Protein AF-A0A353BBM6-F1 (afdb_monomer_lite)

Radius of gyration: 17.6 Å; chains: 1; bounding box: 42×37×52 Å

Foldseek 3Di:
DVQVVVVVVLLVCLLVLLVCLCVVQVPDDADPVLQVLLVVLLVLLLVQLQVLLVCLVCVVVVDVVPDDDDDPPPFGDGPVSVVSLVSNSNRHHPDPVSSVSSVVSSVSNRSVVSNVVVVVVVVVVVVPD

Secondary structure (DSSP, 8-state):
-HHHHHHHHHHHHHHHHHHHHHHHHTT----HHHHHHHHHHHHHHHHHHHHHHHHHHHHHHHHHHH---------SS-THHHHHHHHHHHHS-S-HHHHHHHHHHHHHH-HHHHHHHHHHHHHHHHT--

pLDDT: mean 72.35, std 14.55, range [35.69, 92.88]

Structure (mmCIF, N/CA/C/O backbone):
data_AF-A0A353BBM6-F1
#
_entry.id   AF-A0A353BBM6-F1
#
loop_
_atom_site.group_PDB
_atom_site.id
_atom_site.type_symbol
_atom_site.label_atom_id
_atom_site.label_alt_id
_atom_site.label_comp_id
_atom_site.label_asym_id
_atom_site.label_entity_id
_atom_site.label_seq_id
_atom_site.pdbx_PDB_ins_code
_atom_site.Cartn_x
_atom_site.Cartn_y
_atom_site.Cartn_z
_atom_site.occupancy
_atom_site.B_iso_or_equiv
_atom_site.auth_seq_id
_atom_site.auth_comp_id
_atom_site.auth_asym_id
_atom_site.auth_atom_id
_atom_site.pdbx_PDB_model_num
ATOM 1 N N . MET A 1 1 ? -4.076 -17.102 16.527 1.00 35.78 1 MET A N 1
ATOM 2 C CA . MET A 1 1 ? -2.700 -16.570 16.675 1.00 35.78 1 MET A CA 1
ATOM 3 C C . MET A 1 1 ? -1.873 -16.666 15.389 1.00 35.78 1 MET A C 1
ATOM 5 O O . MET A 1 1 ? -1.256 -15.670 15.049 1.00 35.78 1 MET A O 1
ATOM 9 N N . GLY A 1 2 ? -1.912 -17.770 14.625 1.00 35.69 2 GLY A N 1
ATOM 10 C CA . GLY A 1 2 ? -1.129 -17.914 13.378 1.00 35.69 2 GLY A CA 1
ATOM 11 C C . GLY A 1 2 ? -1.386 -16.861 12.283 1.00 35.69 2 GLY A C 1
ATOM 12 O O . GLY A 1 2 ? -0.431 -16.339 11.720 1.00 35.69 2 GLY A O 1
ATOM 13 N N . CYS A 1 3 ? -2.644 -16.468 12.029 1.00 43.22 3 CYS A N 1
ATOM 14 C CA . CYS A 1 3 ? -2.938 -15.423 11.034 1.00 43.22 3 CYS A CA 1
ATOM 15 C C . CYS A 1 3 ? -2.362 -14.053 11.415 1.00 43.22 3 CYS A C 1
ATOM 17 O O . CYS A 1 3 ? -1.814 -13.387 10.553 1.00 43.22 3 CYS A O 1
ATOM 19 N N . LEU A 1 4 ? -2.427 -13.650 12.690 1.00 42.09 4 LEU A N 1
ATOM 20 C CA . LEU A 1 4 ? -1.905 -12.352 13.143 1.00 42.09 4 LEU A CA 1
ATOM 21 C C . LEU A 1 4 ? -0.381 -12.255 12.978 1.00 42.09 4 LEU A C 1
ATOM 23 O O . LEU A 1 4 ? 0.109 -11.226 12.532 1.00 42.09 4 LEU A O 1
ATOM 27 N N . LEU A 1 5 ? 0.359 -13.333 13.261 1.00 44.56 5 LEU A N 1
ATOM 28 C CA . LEU A 1 5 ? 1.811 -13.377 13.044 1.00 44.56 5 LEU A CA 1
ATOM 29 C C . LEU A 1 5 ? 2.177 -13.327 11.553 1.00 44.56 5 LEU A C 1
ATOM 31 O O . LEU A 1 5 ? 3.120 -12.633 11.186 1.00 44.56 5 LEU A O 1
ATOM 35 N N . GLY A 1 6 ? 1.405 -14.000 10.691 1.00 51.72 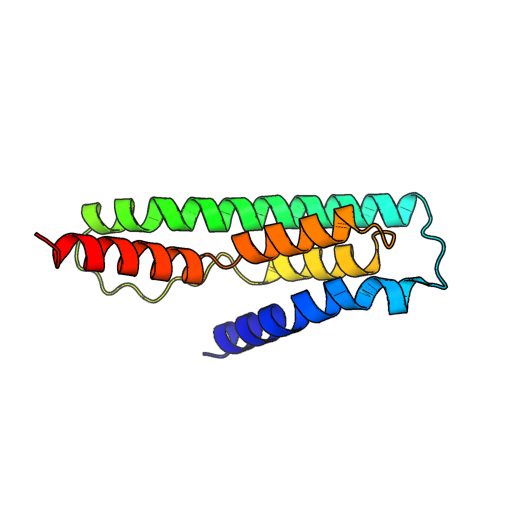6 GLY A N 1
ATOM 36 C CA . GLY A 1 6 ? 1.585 -13.933 9.236 1.00 51.72 6 GLY A CA 1
ATOM 37 C C . GLY A 1 6 ? 1.299 -12.543 8.656 1.00 51.72 6 GLY A C 1
ATOM 38 O O . GLY A 1 6 ? 2.060 -12.067 7.817 1.00 51.72 6 GLY A O 1
ATOM 39 N N . VAL A 1 7 ? 0.249 -11.866 9.145 1.00 53.81 7 VAL A N 1
ATOM 40 C CA . VAL A 1 7 ? -0.091 -10.481 8.761 1.00 53.81 7 VAL A CA 1
ATOM 41 C C . VAL A 1 7 ? 1.037 -9.531 9.162 1.00 53.81 7 VAL A C 1
ATOM 43 O O . VAL A 1 7 ? 1.500 -8.751 8.336 1.00 53.81 7 VAL A O 1
ATOM 46 N N . SER A 1 8 ? 1.509 -9.616 10.410 1.00 54.47 8 SER A N 1
ATOM 47 C CA . SER A 1 8 ? 2.566 -8.741 10.927 1.00 54.47 8 SER A CA 1
ATOM 48 C C . SER A 1 8 ? 3.906 -8.970 10.231 1.00 54.47 8 SER A C 1
ATOM 50 O O . SER A 1 8 ? 4.626 -8.010 9.970 1.00 54.47 8 SER A O 1
ATOM 52 N N . ALA A 1 9 ? 4.229 -10.220 9.883 1.00 58.09 9 ALA A N 1
ATOM 53 C CA . ALA A 1 9 ? 5.425 -10.535 9.111 1.00 58.09 9 ALA A CA 1
ATOM 54 C C . ALA A 1 9 ? 5.346 -9.932 7.699 1.00 58.09 9 ALA A C 1
ATOM 56 O O . ALA A 1 9 ? 6.231 -9.176 7.310 1.00 58.09 9 ALA A O 1
ATOM 57 N N . LEU A 1 10 ? 4.266 -10.183 6.948 1.00 61.69 10 LEU A N 1
ATOM 58 C CA . LEU A 1 10 ? 4.090 -9.615 5.604 1.00 61.69 10 LEU A CA 1
ATOM 59 C C . LEU A 1 10 ? 4.087 -8.081 5.621 1.00 61.69 10 LEU A C 1
ATOM 61 O O . LEU A 1 10 ? 4.771 -7.463 4.808 1.00 61.69 10 LEU A O 1
ATOM 65 N N . ALA A 1 11 ? 3.392 -7.464 6.578 1.00 63.59 11 ALA A N 1
ATOM 66 C CA . ALA A 1 11 ? 3.368 -6.013 6.737 1.00 63.59 11 ALA A CA 1
ATOM 67 C C . ALA A 1 11 ? 4.754 -5.416 7.044 1.00 63.59 11 ALA A C 1
ATOM 69 O O . ALA A 1 11 ? 5.031 -4.297 6.622 1.00 63.59 11 ALA A O 1
ATOM 70 N N . ALA A 1 12 ? 5.641 -6.149 7.727 1.00 67.00 12 ALA A N 1
ATOM 71 C CA . ALA A 1 12 ? 7.009 -5.703 7.989 1.00 67.00 12 ALA A CA 1
ATOM 72 C C . ALA A 1 12 ? 7.925 -5.819 6.756 1.00 67.00 12 ALA A C 1
ATOM 74 O O . ALA A 1 12 ? 8.806 -4.982 6.561 1.00 67.00 12 ALA A O 1
ATOM 75 N N . PHE A 1 13 ? 7.714 -6.829 5.904 1.00 76.00 13 PHE A N 1
ATOM 76 C CA . PHE A 1 13 ? 8.571 -7.083 4.738 1.00 76.00 13 PHE A CA 1
ATOM 77 C C . PHE A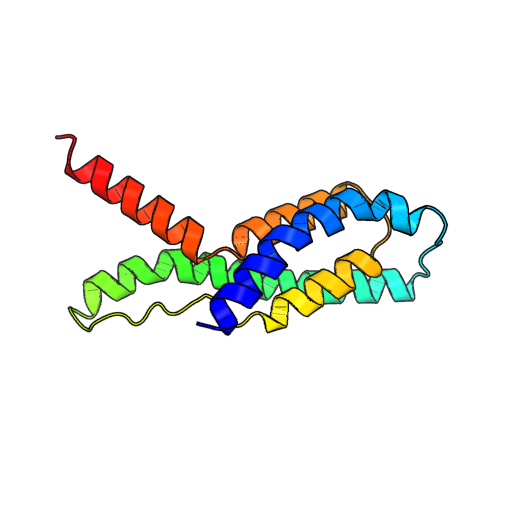 1 13 ? 8.112 -6.368 3.458 1.00 76.00 13 PHE A C 1
ATOM 79 O O . PHE A 1 13 ? 8.944 -6.067 2.602 1.00 76.00 13 PHE A O 1
ATOM 86 N N . LEU A 1 14 ? 6.822 -6.042 3.320 1.00 79.88 14 LEU A N 1
ATOM 87 C CA . LEU A 1 14 ? 6.281 -5.344 2.145 1.00 79.88 14 LEU A CA 1
ATOM 88 C C . LEU A 1 14 ? 6.893 -3.945 1.906 1.00 79.88 14 LEU A C 1
ATOM 90 O O . LEU A 1 14 ? 7.239 -3.666 0.759 1.00 79.88 14 LEU A O 1
ATOM 94 N N . PRO A 1 15 ? 7.114 -3.079 2.917 1.00 81.69 15 PRO A N 1
ATOM 95 C CA . PRO A 1 15 ? 7.788 -1.795 2.715 1.00 81.69 15 PRO A CA 1
ATOM 96 C C . PRO A 1 15 ? 9.213 -1.969 2.186 1.00 81.69 15 PRO A C 1
ATOM 98 O O . PRO A 1 15 ? 9.625 -1.262 1.268 1.00 81.69 15 PRO A O 1
ATOM 101 N N . VAL A 1 16 ? 9.944 -2.955 2.720 1.00 82.12 16 VAL A N 1
ATOM 102 C CA . VAL A 1 16 ? 11.303 -3.291 2.273 1.00 82.12 16 VAL A CA 1
ATOM 103 C C . VAL A 1 16 ? 11.280 -3.772 0.823 1.00 82.12 16 VAL A C 1
ATOM 105 O O . VAL A 1 16 ? 12.101 -3.330 0.024 1.00 82.12 16 VAL A O 1
ATOM 108 N N . ALA A 1 17 ? 10.308 -4.611 0.452 1.00 82.25 17 ALA A N 1
ATOM 109 C CA . ALA A 1 17 ? 10.133 -5.075 -0.921 1.00 82.25 17 ALA A CA 1
ATOM 110 C C . ALA A 1 17 ? 9.794 -3.929 -1.893 1.00 82.25 17 ALA A C 1
ATOM 112 O O . ALA A 1 17 ? 10.338 -3.883 -2.994 1.00 82.25 17 ALA A O 1
ATOM 113 N N . ILE A 1 18 ? 8.954 -2.970 -1.486 1.00 82.19 18 ILE A N 1
ATOM 114 C CA . ILE A 1 18 ? 8.603 -1.802 -2.311 1.00 82.19 18 ILE A CA 1
ATOM 115 C C . ILE A 1 18 ? 9.823 -0.896 -2.526 1.00 82.19 18 ILE A C 1
ATOM 117 O O . ILE A 1 18 ? 10.092 -0.493 -3.658 1.00 82.19 18 ILE A O 1
ATOM 121 N N . ILE A 1 19 ? 10.573 -0.595 -1.459 1.00 83.69 19 ILE A N 1
ATOM 122 C CA . ILE A 1 19 ? 11.770 0.261 -1.514 1.00 83.69 19 ILE A CA 1
ATOM 123 C C . ILE A 1 19 ? 12.904 -0.429 -2.282 1.00 83.69 19 ILE A C 1
ATOM 125 O O . ILE A 1 19 ? 13.624 0.224 -3.032 1.00 83.69 19 ILE A O 1
ATOM 129 N N . GLY A 1 20 ? 13.052 -1.746 -2.122 1.00 78.50 20 GLY A N 1
ATOM 130 C CA . GLY A 1 20 ? 14.081 -2.553 -2.776 1.00 78.50 20 GLY A CA 1
ATOM 131 C C . GLY A 1 20 ? 13.780 -2.917 -4.231 1.00 78.50 20 GLY A C 1
ATOM 132 O O . GLY A 1 20 ? 14.689 -3.348 -4.940 1.00 78.50 20 GLY A O 1
ATOM 133 N N . ARG A 1 21 ? 12.547 -2.721 -4.722 1.00 81.56 21 ARG A N 1
ATOM 134 C CA . ARG A 1 21 ? 12.160 -3.104 -6.092 1.00 81.56 21 ARG A CA 1
ATOM 135 C C . ARG A 1 21 ? 13.043 -2.523 -7.207 1.00 81.56 21 ARG A C 1
ATOM 137 O O . ARG A 1 21 ? 13.315 -3.263 -8.152 1.00 81.56 21 ARG A O 1
ATOM 144 N N . PRO A 1 22 ? 13.549 -1.271 -7.130 1.00 80.06 22 PRO A N 1
ATOM 145 C CA . PRO A 1 22 ? 14.430 -0.731 -8.165 1.00 80.06 22 PRO A CA 1
ATOM 146 C C . PRO A 1 22 ? 15.731 -1.531 -8.319 1.00 80.06 22 PRO A C 1
ATOM 148 O O . PRO A 1 22 ? 16.270 -1.603 -9.417 1.00 80.06 22 PRO A O 1
ATOM 151 N N . LEU A 1 23 ? 16.213 -2.174 -7.246 1.00 77.69 23 LEU A N 1
ATOM 152 C CA . LEU A 1 23 ? 17.406 -3.027 -7.286 1.00 77.69 23 LEU A CA 1
ATOM 153 C C . LEU A 1 23 ? 17.148 -4.342 -8.029 1.00 77.69 23 LEU A C 1
ATOM 155 O O . LEU A 1 23 ? 18.060 -4.893 -8.635 1.00 77.69 23 LEU A O 1
ATOM 159 N N . HIS A 1 24 ? 15.913 -4.843 -7.979 1.00 71.12 24 HIS A N 1
ATOM 160 C CA . HIS A 1 24 ? 15.516 -6.088 -8.634 1.00 71.12 24 HIS A CA 1
ATOM 161 C C . HIS A 1 24 ? 15.134 -5.878 -10.108 1.00 71.12 24 HIS A C 1
ATOM 163 O O . HIS A 1 24 ? 15.367 -6.747 -10.941 1.00 71.12 24 HIS A O 1
ATOM 169 N N . GLN A 1 25 ? 14.569 -4.714 -10.434 1.00 74.00 25 GLN A N 1
ATOM 170 C CA . GLN A 1 25 ? 14.028 -4.394 -11.760 1.00 74.00 25 GLN A CA 1
ATOM 171 C C . GLN A 1 25 ? 15.016 -3.672 -12.683 1.00 74.00 25 GLN A C 1
ATOM 173 O O . GLN A 1 25 ? 14.671 -3.373 -13.819 1.00 74.00 25 GLN A O 1
ATOM 178 N N . SER A 1 26 ? 16.251 -3.432 -12.237 1.00 65.19 26 SER A N 1
ATOM 179 C CA . SER A 1 26 ? 17.294 -2.757 -13.024 1.00 65.19 26 SER A CA 1
ATOM 180 C C . SER A 1 26 ? 17.671 -3.472 -14.329 1.00 65.19 26 SER A C 1
ATOM 182 O O . SER A 1 26 ? 18.297 -2.861 -15.187 1.00 65.19 26 SER A O 1
ATOM 184 N N . ASN A 1 27 ? 17.272 -4.740 -14.490 1.00 62.75 27 ASN A N 1
ATOM 185 C CA . ASN A 1 27 ? 17.590 -5.579 -15.648 1.00 62.75 27 ASN A CA 1
ATOM 186 C C . ASN A 1 27 ? 16.355 -6.064 -16.431 1.00 62.75 27 ASN A C 1
ATOM 188 O O . ASN A 1 27 ? 16.504 -6.875 -17.342 1.00 62.75 27 ASN A O 1
ATOM 192 N N . ALA A 1 28 ? 15.144 -5.635 -16.064 1.00 65.44 28 ALA A N 1
ATOM 193 C CA . ALA A 1 28 ? 13.912 -6.102 -16.694 1.00 65.44 28 ALA A CA 1
ATOM 194 C C . ALA A 1 28 ? 13.212 -4.943 -17.406 1.00 65.44 28 ALA A C 1
ATOM 196 O O . ALA A 1 28 ? 12.753 -4.017 -16.742 1.00 65.44 28 ALA A O 1
ATOM 197 N N . ASP A 1 29 ? 13.083 -5.026 -18.732 1.00 68.31 29 ASP A N 1
ATOM 198 C CA . ASP A 1 29 ? 12.148 -4.194 -19.491 1.00 68.31 29 ASP A CA 1
ATOM 199 C C . ASP A 1 29 ? 10.750 -4.818 -19.371 1.00 68.31 29 ASP A C 1
ATOM 201 O O . ASP A 1 29 ? 10.497 -5.885 -19.942 1.00 68.31 29 ASP A O 1
ATOM 205 N N . PRO A 1 30 ? 9.820 -4.219 -18.606 1.00 66.94 30 PRO A N 1
ATOM 206 C CA . PRO A 1 30 ? 8.492 -4.783 -18.474 1.00 66.94 30 PRO A CA 1
ATOM 207 C C . PRO A 1 30 ? 7.737 -4.593 -19.786 1.00 66.94 30 PRO A C 1
ATOM 209 O O . PRO A 1 30 ? 7.563 -3.473 -20.272 1.00 66.94 30 PRO A O 1
ATOM 212 N N . THR A 1 31 ? 7.248 -5.696 -20.349 1.00 80.12 31 THR A N 1
ATOM 213 C CA . THR A 1 31 ? 6.324 -5.643 -21.484 1.00 80.12 31 THR A CA 1
ATOM 214 C C . THR A 1 31 ? 5.031 -4.931 -21.078 1.00 80.12 31 THR A C 1
ATOM 216 O O . THR A 1 31 ? 4.668 -4.860 -19.898 1.00 80.12 31 THR A O 1
ATOM 219 N N . MET A 1 32 ? 4.301 -4.414 -22.069 1.00 80.12 32 MET A N 1
ATOM 220 C CA . MET A 1 32 ? 3.016 -3.744 -21.842 1.00 80.12 32 MET A CA 1
ATOM 221 C C . MET A 1 32 ? 2.015 -4.637 -21.084 1.00 80.12 32 MET A C 1
ATOM 223 O O . MET A 1 32 ? 1.273 -4.144 -20.234 1.00 80.12 32 MET A O 1
ATOM 227 N N . ASP A 1 33 ? 2.070 -5.952 -21.309 1.00 82.06 33 ASP A N 1
ATOM 228 C CA . ASP A 1 33 ? 1.235 -6.940 -20.621 1.00 82.06 33 ASP A CA 1
ATOM 229 C C . ASP A 1 33 ? 1.576 -7.052 -19.125 1.00 82.06 33 ASP A C 1
ATOM 231 O O . ASP A 1 33 ? 0.676 -7.096 -18.284 1.00 82.06 33 ASP A O 1
ATOM 235 N N . HIS A 1 34 ? 2.864 -7.026 -18.760 1.00 83.44 34 HIS A N 1
ATOM 236 C CA . HIS A 1 34 ? 3.290 -7.046 -17.355 1.00 83.44 34 HIS A CA 1
ATOM 237 C C . HIS A 1 34 ? 2.848 -5.788 -16.606 1.00 83.44 34 HIS A C 1
ATOM 239 O O . HIS A 1 34 ? 2.346 -5.878 -15.482 1.00 83.44 34 HIS A O 1
ATOM 245 N N . ALA A 1 35 ? 2.966 -4.623 -17.248 1.00 85.81 35 ALA A N 1
ATOM 246 C CA . ALA A 1 35 ? 2.502 -3.372 -16.668 1.00 85.81 35 ALA A CA 1
ATOM 247 C C . ALA A 1 35 ? 0.984 -3.396 -16.425 1.00 85.81 35 ALA A C 1
ATOM 249 O O . ALA A 1 35 ? 0.536 -2.992 -15.351 1.00 85.81 35 ALA A O 1
ATOM 250 N N . LEU A 1 36 ? 0.198 -3.909 -17.381 1.00 89.44 36 LEU A N 1
ATOM 251 C CA . LEU A 1 36 ? -1.254 -4.035 -17.245 1.00 89.44 36 LEU A CA 1
ATOM 252 C C . LEU A 1 36 ? -1.630 -4.920 -16.050 1.00 89.44 36 LEU A C 1
ATOM 254 O O . LEU A 1 36 ? -2.394 -4.482 -15.190 1.00 89.44 36 LEU A O 1
ATOM 258 N N . VAL A 1 37 ? -1.042 -6.118 -15.952 1.00 90.50 37 VAL A N 1
ATOM 259 C CA . VAL A 1 37 ? -1.263 -7.041 -14.823 1.00 90.50 37 VAL A CA 1
ATOM 260 C C . VAL A 1 37 ? -0.915 -6.368 -13.496 1.00 90.50 37 VAL A C 1
ATOM 262 O O . VAL A 1 37 ? -1.699 -6.420 -12.548 1.00 90.50 37 VAL A O 1
ATOM 265 N N . GLY A 1 38 ? 0.226 -5.680 -13.436 1.00 90.19 38 GLY A N 1
ATOM 266 C CA . GLY A 1 38 ? 0.667 -4.971 -12.242 1.00 90.19 38 GLY A CA 1
ATOM 267 C C . GLY A 1 38 ? -0.308 -3.878 -11.791 1.00 90.19 38 GLY A C 1
ATOM 268 O O . GLY A 1 38 ? -0.639 -3.804 -10.606 1.00 90.19 38 GLY A O 1
ATOM 269 N N . TRP A 1 39 ? -0.833 -3.074 -12.722 1.00 91.56 39 TRP A N 1
ATOM 270 C CA . TRP A 1 39 ? -1.843 -2.054 -12.419 1.00 91.56 39 TRP A CA 1
ATOM 271 C C . TRP A 1 39 ? -3.184 -2.660 -12.001 1.00 91.56 39 TRP A C 1
ATOM 273 O O . TRP A 1 39 ? -3.798 -2.165 -11.055 1.00 91.56 39 TRP A O 1
ATOM 283 N N . THR A 1 40 ? -3.631 -3.745 -12.642 1.00 92.88 40 THR A N 1
ATOM 284 C CA . THR A 1 40 ? -4.860 -4.452 -12.250 1.00 92.88 40 THR A CA 1
ATOM 285 C C . THR A 1 40 ? -4.746 -5.016 -10.835 1.00 92.88 40 THR A C 1
ATOM 287 O O . THR A 1 40 ? -5.636 -4.801 -10.012 1.00 92.88 40 THR A O 1
ATOM 290 N N . CYS A 1 41 ? -3.635 -5.680 -10.510 1.00 92.06 41 CYS A N 1
ATOM 291 C CA . CYS A 1 41 ? -3.389 -6.187 -9.162 1.00 92.06 41 CYS A CA 1
ATOM 292 C C . CYS A 1 41 ? -3.311 -5.053 -8.130 1.00 92.06 41 CYS A C 1
ATOM 294 O O . CYS A 1 41 ? -3.906 -5.162 -7.056 1.00 92.06 41 CYS A O 1
ATOM 296 N N . LEU A 1 42 ? -2.653 -3.937 -8.464 1.00 92.12 42 LEU A N 1
ATOM 297 C CA . LEU A 1 42 ? -2.594 -2.773 -7.581 1.00 92.12 42 LEU A CA 1
ATOM 298 C C . LEU A 1 42 ? -3.981 -2.162 -7.344 1.00 92.12 42 LEU A C 1
ATOM 300 O O . LEU A 1 42 ? -4.280 -1.773 -6.219 1.00 92.12 42 LEU A O 1
ATOM 304 N N . ALA A 1 43 ? -4.845 -2.115 -8.361 1.00 91.94 43 ALA A N 1
ATOM 305 C CA . ALA A 1 43 ? -6.214 -1.621 -8.229 1.00 91.94 43 ALA A CA 1
ATOM 306 C C . ALA A 1 43 ? -7.072 -2.521 -7.323 1.00 91.94 43 ALA A C 1
ATOM 308 O O . ALA A 1 43 ? -7.797 -2.017 -6.466 1.00 91.94 43 ALA A O 1
ATOM 309 N N . ILE A 1 44 ? -6.951 -3.847 -7.454 1.00 90.25 44 ILE A N 1
ATOM 310 C CA . ILE A 1 44 ? -7.631 -4.806 -6.567 1.00 90.25 44 ILE A CA 1
ATOM 311 C C . ILE A 1 44 ? -7.173 -4.606 -5.120 1.00 90.25 44 ILE A C 1
ATOM 313 O O . ILE A 1 44 ? -8.001 -4.514 -4.211 1.00 90.25 44 ILE A O 1
ATOM 317 N N . TYR A 1 45 ? -5.861 -4.480 -4.910 1.00 90.12 45 TYR A N 1
ATOM 318 C CA . TYR A 1 45 ? -5.310 -4.175 -3.596 1.00 90.12 45 TYR A CA 1
ATOM 319 C C . TYR A 1 45 ? -5.813 -2.829 -3.059 1.00 90.12 45 TYR A C 1
ATOM 321 O O . TYR A 1 45 ? -6.212 -2.743 -1.901 1.00 90.12 45 TYR A O 1
ATOM 329 N N . ALA A 1 46 ? -5.866 -1.795 -3.902 1.00 89.75 46 ALA A N 1
ATOM 330 C CA . ALA A 1 46 ? -6.352 -0.475 -3.521 1.00 89.75 46 ALA A CA 1
ATOM 331 C C . ALA A 1 46 ? -7.808 -0.510 -3.045 1.00 89.75 46 ALA A C 1
ATOM 333 O O . ALA A 1 46 ? -8.126 0.090 -2.021 1.00 89.75 46 ALA A O 1
ATOM 334 N N . MET A 1 47 ? -8.685 -1.242 -3.739 1.00 88.75 47 MET A N 1
ATOM 335 C CA . MET A 1 47 ? -10.079 -1.411 -3.314 1.00 88.75 47 MET A CA 1
ATOM 336 C C . MET A 1 47 ? -10.174 -2.066 -1.933 1.00 88.75 47 MET A C 1
ATOM 338 O O . MET A 1 47 ? -10.941 -1.606 -1.084 1.00 88.75 47 MET A O 1
ATOM 342 N N . ALA A 1 48 ? -9.377 -3.107 -1.683 1.00 84.94 48 ALA A N 1
ATOM 343 C CA . ALA A 1 48 ? -9.336 -3.769 -0.383 1.00 84.94 48 ALA A CA 1
ATOM 344 C C . ALA A 1 48 ? -8.794 -2.845 0.721 1.00 84.94 48 ALA A C 1
ATOM 346 O O . ALA A 1 48 ? -9.439 -2.706 1.760 1.00 84.94 48 ALA A O 1
ATOM 347 N N . ALA A 1 49 ? -7.682 -2.149 0.469 1.00 84.88 49 ALA A N 1
ATOM 348 C CA . ALA A 1 49 ? -7.073 -1.211 1.410 1.00 84.88 49 ALA A CA 1
ATOM 349 C C . ALA A 1 49 ? -8.021 -0.051 1.760 1.00 84.88 49 ALA A C 1
ATOM 351 O O . ALA A 1 49 ? -8.196 0.281 2.931 1.00 84.88 49 ALA A O 1
ATOM 352 N N . LEU A 1 50 ? -8.702 0.526 0.764 1.00 85.38 50 LEU A N 1
ATOM 353 C CA . LEU A 1 50 ? -9.705 1.573 0.978 1.00 85.38 50 LEU A CA 1
ATOM 354 C C . LEU A 1 50 ? -10.916 1.056 1.756 1.00 85.38 50 LEU A C 1
ATOM 356 O O . LEU A 1 50 ? -11.422 1.754 2.632 1.00 85.38 50 LEU A O 1
ATOM 360 N N . THR A 1 51 ? -11.363 -0.172 1.483 1.00 82.75 51 THR A N 1
ATOM 361 C CA . THR A 1 51 ? -12.451 -0.802 2.242 1.00 82.75 51 THR A CA 1
ATOM 362 C C . THR A 1 51 ? -12.033 -1.037 3.695 1.00 82.75 51 THR A C 1
ATOM 364 O O . THR A 1 51 ? -12.789 -0.714 4.609 1.00 82.75 51 THR A O 1
ATOM 367 N N . ASN A 1 52 ? -10.813 -1.527 3.935 1.00 79.00 52 ASN A N 1
ATOM 368 C CA . ASN A 1 52 ? -10.253 -1.707 5.276 1.00 79.00 52 ASN A CA 1
ATOM 369 C C . ASN A 1 52 ? -10.139 -0.377 6.031 1.00 79.00 52 ASN A C 1
ATOM 371 O O . ASN A 1 52 ? -10.548 -0.293 7.193 1.00 79.00 52 ASN A O 1
ATOM 375 N N . PHE A 1 53 ? -9.659 0.670 5.363 1.00 80.31 53 PHE A N 1
ATOM 376 C CA . PHE A 1 53 ? -9.611 2.019 5.911 1.00 80.31 53 PHE A CA 1
ATOM 377 C C . PHE A 1 53 ? -11.012 2.535 6.243 1.00 80.31 53 PHE A C 1
ATOM 379 O O . PHE A 1 53 ? -11.257 2.967 7.365 1.00 80.31 53 PHE A O 1
ATOM 386 N N . HIS A 1 54 ? -11.972 2.414 5.328 1.00 80.44 54 HIS A N 1
ATOM 387 C CA . HIS A 1 54 ? -13.353 2.841 5.545 1.00 80.44 54 HIS A CA 1
ATOM 388 C C . HIS A 1 54 ? -14.012 2.116 6.729 1.00 80.44 54 HIS A C 1
ATOM 390 O O . HIS A 1 54 ? -14.597 2.74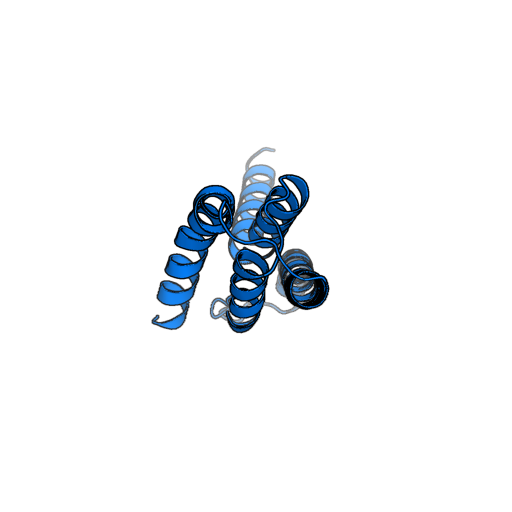8 7.612 1.00 80.44 54 HIS A O 1
ATOM 396 N N . LEU A 1 55 ? -13.838 0.794 6.812 1.00 74.06 55 LEU A N 1
ATOM 397 C CA . LEU A 1 55 ? -14.308 0.000 7.944 1.00 74.06 55 LEU A CA 1
ATOM 398 C C . LEU A 1 55 ? -13.664 0.450 9.261 1.00 74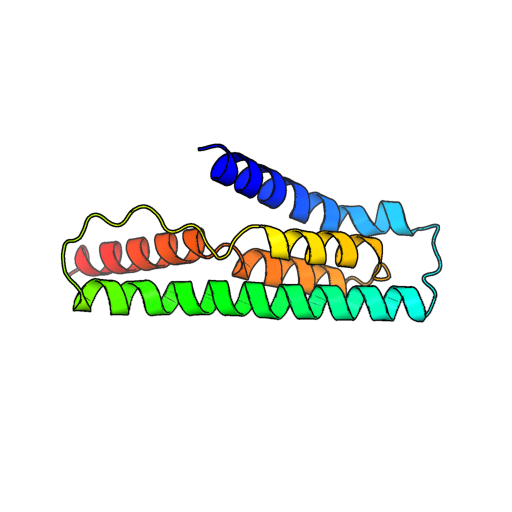.06 55 LEU A C 1
ATOM 400 O O . LEU A 1 55 ? -14.321 0.376 10.296 1.00 74.06 55 LEU A O 1
ATOM 404 N N . SER A 1 56 ? -12.418 0.937 9.254 1.00 72.94 56 SER A N 1
ATOM 405 C CA . SER A 1 56 ? -11.763 1.447 10.467 1.00 72.94 56 SER A CA 1
ATOM 406 C C . SER A 1 56 ? -12.484 2.667 11.071 1.00 72.94 56 SER A C 1
ATOM 408 O O . SER A 1 56 ? -12.559 2.767 12.295 1.00 72.94 56 SER A O 1
ATOM 410 N N . PHE A 1 57 ? -13.115 3.519 10.247 1.00 72.44 57 PHE A N 1
ATOM 411 C CA . PHE A 1 57 ? -13.906 4.677 10.705 1.00 72.44 57 PHE A CA 1
ATOM 412 C C . PHE A 1 57 ? -15.329 4.326 11.121 1.00 72.44 57 PHE A C 1
ATOM 414 O O . PHE A 1 57 ? -15.878 4.948 12.029 1.00 72.44 57 PHE A O 1
ATOM 421 N N . ILE A 1 58 ? -15.946 3.346 10.461 1.00 74.12 58 ILE A N 1
ATOM 422 C CA . ILE A 1 58 ? -17.319 2.941 10.781 1.00 74.12 58 ILE A CA 1
ATOM 423 C C . ILE A 1 58 ? -17.362 2.107 12.071 1.00 74.12 58 ILE A C 1
ATOM 425 O O . ILE A 1 58 ? -18.333 2.184 12.824 1.00 74.12 58 ILE A O 1
ATOM 429 N N . ARG A 1 59 ? -16.299 1.351 12.378 1.00 70.00 59 ARG A N 1
ATOM 430 C CA . ARG A 1 59 ? -16.205 0.497 13.578 1.00 70.00 59 ARG A CA 1
ATOM 431 C C . ARG A 1 59 ? -16.539 1.220 14.896 1.00 70.00 59 ARG A C 1
ATOM 433 O O . ARG A 1 59 ? -17.373 0.688 15.623 1.00 70.00 59 ARG A O 1
ATOM 440 N N . PRO A 1 60 ? -15.976 2.404 15.220 1.00 63.59 60 PRO A N 1
ATOM 441 C CA . PRO A 1 60 ? -16.353 3.163 16.417 1.00 63.59 60 PRO A CA 1
ATOM 442 C C . PRO A 1 60 ? -17.846 3.510 16.497 1.00 63.59 60 PRO A C 1
ATOM 444 O O . PRO A 1 60 ? -18.440 3.441 17.571 1.00 63.59 60 PRO A O 1
ATOM 447 N N . TRP A 1 61 ? -18.466 3.860 15.365 1.00 67.50 61 TRP A N 1
ATOM 448 C CA . TRP A 1 61 ? -19.887 4.213 15.312 1.00 67.50 61 TRP A CA 1
ATOM 449 C C . TRP A 1 61 ? -20.792 2.993 15.507 1.00 67.50 61 TRP A C 1
ATOM 451 O O . TRP A 1 61 ? -21.796 3.065 16.210 1.00 67.50 61 TRP A O 1
ATOM 461 N N . ILE A 1 62 ? -20.408 1.853 14.930 1.00 67.31 62 ILE A N 1
ATOM 462 C CA . ILE A 1 62 ? -21.088 0.576 15.159 1.00 67.31 62 ILE A CA 1
ATOM 463 C C . ILE A 1 62 ? -20.950 0.150 16.630 1.00 67.31 62 ILE A C 1
ATOM 465 O O . ILE A 1 62 ? -21.926 -0.286 17.240 1.00 67.31 62 ILE A O 1
ATOM 469 N N . HIS A 1 63 ? -19.761 0.318 17.216 1.00 64.19 63 HIS A N 1
ATOM 470 C CA . HIS A 1 63 ? -19.490 -0.036 18.609 1.00 64.19 63 HIS A CA 1
ATOM 471 C C . HIS A 1 63 ? -20.370 0.744 19.594 1.00 64.19 63 HIS A C 1
ATOM 473 O O . HIS A 1 63 ? -20.954 0.140 20.490 1.00 64.19 63 HIS A O 1
ATOM 479 N N . SER A 1 64 ? -20.546 2.056 19.396 1.00 65.38 64 SER A N 1
ATOM 480 C CA . SER A 1 64 ? -21.386 2.867 20.292 1.00 65.38 64 SER A CA 1
ATOM 481 C C . SER A 1 64 ? -22.883 2.539 20.209 1.00 65.38 64 SER A C 1
ATOM 483 O O . SER A 1 64 ? -23.641 2.917 21.098 1.00 65.38 64 SER A O 1
ATOM 485 N N . ARG A 1 65 ? -23.321 1.836 19.155 1.00 64.94 65 ARG A N 1
ATOM 486 C CA . ARG A 1 65 ? -24.730 1.509 18.888 1.00 64.94 65 ARG A CA 1
ATOM 487 C C . ARG A 1 65 ? -25.128 0.088 19.297 1.00 64.94 65 ARG A C 1
ATOM 489 O O . ARG A 1 65 ? -26.303 -0.114 19.586 1.00 64.94 65 ARG A O 1
ATOM 496 N N . TRP A 1 66 ? -24.201 -0.878 19.307 1.00 61.75 66 TRP A N 1
ATOM 497 C CA . TRP A 1 66 ? -24.532 -2.301 19.520 1.00 61.75 66 TRP A CA 1
ATOM 498 C C . TRP A 1 66 ? -24.152 -2.913 20.874 1.00 61.75 66 TRP A C 1
ATOM 500 O O . TRP A 1 66 ? -24.478 -4.075 21.103 1.00 61.75 66 TRP A O 1
ATOM 510 N N . GLY A 1 67 ? -23.605 -2.134 21.809 1.00 53.31 67 GLY A N 1
ATOM 511 C CA . GLY A 1 67 ? -23.484 -2.552 23.211 1.00 53.31 67 GLY A CA 1
ATOM 512 C C . GLY A 1 67 ? -22.459 -3.666 23.465 1.00 53.31 67 GLY A C 1
ATOM 513 O O . GLY A 1 67 ? -21.866 -4.224 22.547 1.00 53.31 67 GLY A O 1
ATOM 514 N N . GLU A 1 68 ? -22.220 -3.926 24.750 1.00 53.03 68 GLU A N 1
ATOM 515 C CA . GLU A 1 68 ? -21.061 -4.587 25.376 1.00 53.03 68 GLU A CA 1
ATOM 516 C C . GLU A 1 68 ? -20.855 -6.090 25.064 1.00 53.03 68 GLU A C 1
ATOM 518 O O . GLU A 1 68 ? -20.615 -6.901 25.954 1.00 53.03 68 GLU A O 1
ATOM 523 N N . GLY A 1 69 ? -20.930 -6.505 23.801 1.00 50.84 69 GLY A N 1
ATOM 524 C CA . GLY A 1 69 ? -20.474 -7.832 23.388 1.00 50.84 69 GLY A CA 1
ATOM 525 C C . GLY A 1 69 ? -18.952 -7.854 23.242 1.00 50.84 69 GLY A C 1
ATOM 526 O O . GLY A 1 69 ? -18.414 -7.070 22.459 1.00 50.84 69 GLY A O 1
ATOM 527 N N . GLU A 1 70 ? -18.262 -8.744 23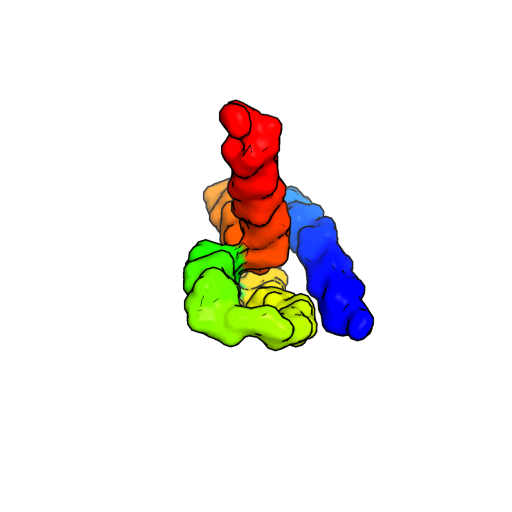.969 1.00 49.50 70 GLU A N 1
ATOM 528 C CA . GLU A 1 70 ? -16.809 -8.955 23.875 1.00 49.50 70 GLU A CA 1
ATOM 529 C C . GLU A 1 70 ? -16.352 -9.024 22.410 1.00 49.50 70 GLU A C 1
ATOM 531 O O . GLU A 1 70 ? -16.577 -10.004 21.692 1.00 49.50 70 GLU A O 1
ATOM 536 N N . TYR A 1 71 ? -15.713 -7.953 21.936 1.00 50.97 71 TYR A N 1
ATOM 537 C CA . TYR A 1 71 ? -15.304 -7.864 20.544 1.00 50.97 71 TYR A CA 1
ATOM 538 C C . TYR A 1 71 ? -14.027 -8.682 20.348 1.00 50.97 71 TYR A C 1
ATOM 540 O O . TYR A 1 71 ? -12.913 -8.238 20.630 1.00 50.97 71 TYR A O 1
ATOM 548 N N . LYS A 1 72 ? -14.181 -9.902 19.835 1.00 50.16 72 LYS A N 1
ATOM 549 C CA . LYS A 1 72 ? -13.081 -10.711 19.306 1.00 50.16 72 LYS A CA 1
ATOM 550 C C . LYS A 1 72 ? -12.429 -9.904 18.185 1.00 50.16 72 LYS A C 1
ATOM 552 O O . LYS A 1 72 ? -13.047 -9.789 17.136 1.00 50.16 72 LYS A O 1
ATOM 557 N N . PHE A 1 73 ? -11.244 -9.321 18.426 1.00 48.44 73 PHE A N 1
ATOM 558 C CA . PHE A 1 73 ? -10.450 -8.524 17.475 1.00 48.44 73 PHE A CA 1
ATOM 559 C C . PHE A 1 73 ? -10.667 -8.994 16.031 1.00 48.44 73 PHE A C 1
ATOM 561 O O . PHE A 1 73 ? -10.018 -9.934 15.567 1.00 48.44 73 PHE A O 1
ATOM 568 N N . VAL A 1 74 ? -11.611 -8.367 15.324 1.00 49.62 74 VAL A N 1
ATOM 569 C CA . VAL A 1 74 ? -11.843 -8.664 13.916 1.00 49.62 74 VAL A CA 1
ATOM 570 C C . VAL A 1 74 ? -10.700 -7.968 13.201 1.00 49.62 74 VAL A C 1
ATOM 572 O O . VAL A 1 74 ? -10.760 -6.767 12.918 1.00 49.62 74 VAL A O 1
ATOM 575 N N . SER A 1 75 ? -9.603 -8.705 13.006 1.00 52.75 75 SER A N 1
ATOM 576 C CA . SER A 1 75 ? -8.516 -8.300 12.120 1.00 52.75 75 SER A CA 1
ATOM 577 C C . SER A 1 75 ? -9.128 -7.816 10.805 1.00 52.75 75 SER A C 1
ATOM 579 O O . SER A 1 75 ? -10.209 -8.277 10.434 1.00 52.75 75 SER A O 1
ATOM 581 N N . GLY A 1 76 ? -8.487 -6.861 10.126 1.00 53.94 76 GLY A N 1
ATOM 582 C CA . GLY A 1 76 ? -8.913 -6.408 8.797 1.00 53.94 76 GLY A CA 1
ATOM 583 C C . GLY A 1 76 ? -9.254 -7.570 7.854 1.00 53.94 76 GLY A C 1
ATOM 584 O O . GLY A 1 76 ? -8.932 -8.730 8.139 1.00 53.94 76 GLY A O 1
ATOM 585 N N . ILE A 1 77 ? -9.936 -7.253 6.750 1.00 54.53 77 ILE A N 1
ATOM 586 C CA . ILE A 1 77 ? -10.259 -8.219 5.691 1.00 54.53 77 ILE A CA 1
ATOM 587 C C . ILE A 1 77 ? -9.012 -9.092 5.430 1.00 54.53 77 ILE A C 1
ATOM 589 O O . ILE A 1 77 ? -7.894 -8.578 5.456 1.00 54.53 77 ILE A O 1
ATOM 593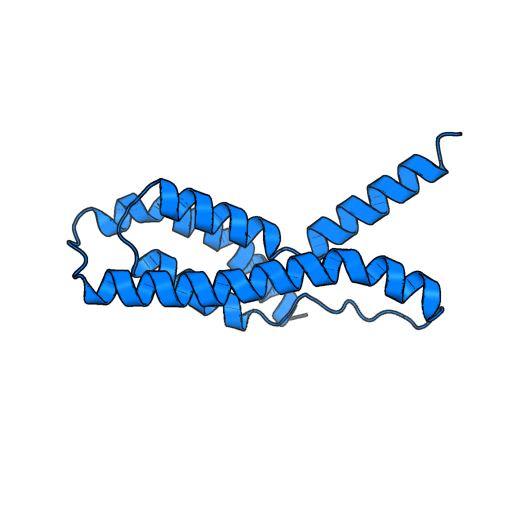 N N . PRO A 1 78 ? -9.164 -10.422 5.310 1.00 56.97 78 PRO A N 1
ATOM 594 C CA . PRO A 1 78 ? -8.040 -11.350 5.327 1.00 56.97 78 PRO A CA 1
ATOM 595 C C . PRO A 1 78 ? -6.961 -11.017 4.285 1.00 56.97 78 PRO A C 1
ATOM 597 O O . PRO A 1 78 ? -7.274 -10.660 3.151 1.00 56.97 78 PRO A O 1
ATOM 600 N N . VAL A 1 79 ? -5.703 -11.266 4.685 1.00 64.12 79 VAL A N 1
ATOM 601 C CA . VAL A 1 79 ? -4.382 -11.126 4.008 1.00 64.12 79 VAL A CA 1
ATOM 602 C C . VAL A 1 79 ? -4.334 -11.473 2.514 1.00 64.12 79 VAL A C 1
ATOM 604 O O . VAL A 1 79 ? -3.377 -11.132 1.826 1.00 64.12 79 VAL A O 1
ATOM 607 N N . ALA A 1 80 ? -5.352 -12.150 1.986 1.00 72.00 80 ALA A N 1
ATOM 608 C CA . ALA A 1 80 ? -5.449 -12.533 0.586 1.00 72.00 80 ALA A CA 1
ATOM 609 C C . ALA A 1 80 ? -5.215 -11.350 -0.366 1.00 72.00 80 ALA A C 1
ATOM 611 O O . ALA A 1 80 ? -4.569 -11.532 -1.396 1.00 72.00 80 ALA A O 1
ATOM 612 N N . HIS A 1 81 ? -5.655 -10.133 -0.019 1.00 76.88 81 HIS A N 1
ATOM 613 C CA . HIS A 1 81 ? -5.410 -8.983 -0.890 1.00 76.88 81 HIS A CA 1
ATOM 614 C C . HIS A 1 81 ? -3.939 -8.544 -0.940 1.00 76.88 81 HIS A C 1
ATOM 616 O O . HIS A 1 81 ? -3.496 -8.038 -1.970 1.00 76.88 81 HIS A O 1
ATOM 622 N N . SER A 1 82 ? -3.146 -8.793 0.106 1.00 80.50 82 SER A N 1
ATOM 623 C CA . SER A 1 82 ? -1.708 -8.488 0.131 1.00 80.50 82 SER A CA 1
ATOM 624 C C . SER A 1 82 ? -0.913 -9.308 -0.898 1.00 80.50 82 SER A C 1
ATOM 626 O O . SER A 1 82 ? 0.165 -8.885 -1.313 1.00 80.50 82 SER A O 1
ATOM 628 N N . LEU A 1 83 ? -1.455 -10.438 -1.377 1.00 85.00 83 LEU A N 1
ATOM 629 C CA . LEU A 1 83 ? -0.881 -11.184 -2.503 1.00 85.00 83 LEU A CA 1
ATOM 630 C C . LEU A 1 83 ? -0.940 -10.375 -3.805 1.00 85.00 83 LEU A C 1
ATOM 632 O O . LEU A 1 83 ? 0.012 -10.402 -4.581 1.00 85.00 83 LEU A O 1
ATOM 636 N N . PHE A 1 84 ? -2.008 -9.602 -4.031 1.00 88.25 84 PHE A N 1
ATOM 637 C CA . PHE A 1 84 ? -2.090 -8.722 -5.199 1.00 88.25 84 PHE A CA 1
ATOM 638 C C . PHE A 1 84 ? -1.076 -7.580 -5.117 1.00 88.25 84 PHE A C 1
ATOM 640 O O . PHE A 1 84 ? -0.501 -7.212 -6.138 1.00 88.25 84 PHE A O 1
ATOM 647 N N . LEU A 1 85 ? -0.791 -7.065 -3.914 1.00 88.25 85 LEU A N 1
ATOM 648 C CA . LEU A 1 85 ? 0.295 -6.101 -3.735 1.00 88.25 85 LEU A CA 1
ATOM 649 C C . LEU A 1 85 ? 1.652 -6.726 -4.082 1.00 88.25 85 LEU A C 1
ATOM 651 O O . LEU A 1 85 ? 2.442 -6.097 -4.777 1.00 88.25 85 LEU A O 1
ATOM 655 N N . LEU A 1 86 ? 1.909 -7.968 -3.661 1.00 88.06 86 LEU A N 1
ATOM 656 C CA . LEU A 1 86 ? 3.148 -8.672 -4.003 1.00 88.06 86 LEU A CA 1
ATOM 657 C C . LEU A 1 86 ? 3.311 -8.834 -5.522 1.00 88.06 86 LEU A C 1
ATOM 659 O O . LEU A 1 86 ? 4.375 -8.536 -6.060 1.00 88.06 86 LEU A O 1
ATOM 663 N N . VAL A 1 87 ? 2.247 -9.238 -6.222 1.00 88.06 87 VAL A N 1
ATOM 664 C CA . VAL A 1 87 ? 2.252 -9.335 -7.691 1.00 88.06 87 VAL A CA 1
ATOM 665 C C . VAL A 1 87 ? 2.493 -7.964 -8.326 1.00 88.06 87 VAL A C 1
ATOM 667 O O . VAL A 1 87 ? 3.302 -7.851 -9.243 1.00 88.06 87 VAL A O 1
ATOM 670 N N . ALA A 1 88 ? 1.865 -6.904 -7.810 1.00 88.38 88 ALA A N 1
ATOM 671 C CA . ALA A 1 88 ? 2.066 -5.546 -8.305 1.00 88.38 88 ALA A CA 1
ATOM 672 C C . ALA A 1 88 ? 3.507 -5.043 -8.103 1.00 88.38 88 ALA A C 1
ATOM 674 O O . ALA A 1 88 ? 4.037 -4.378 -8.991 1.00 88.38 88 ALA A O 1
ATOM 675 N N . ILE A 1 89 ? 4.155 -5.377 -6.978 1.00 88.38 89 ILE A N 1
ATOM 676 C CA . ILE A 1 89 ? 5.560 -5.024 -6.701 1.00 88.38 89 ILE A CA 1
ATOM 677 C C . ILE A 1 89 ? 6.492 -5.619 -7.762 1.00 88.38 89 ILE A C 1
ATOM 679 O O . ILE A 1 89 ? 7.421 -4.942 -8.195 1.00 88.38 89 ILE A O 1
ATOM 683 N N . VAL A 1 90 ? 6.242 -6.860 -8.186 1.00 87.50 90 VAL A N 1
ATOM 684 C CA . VAL A 1 90 ? 7.090 -7.556 -9.167 1.00 87.50 90 VAL A CA 1
ATOM 685 C C . VAL A 1 90 ? 6.764 -7.126 -10.601 1.00 87.50 90 VAL A C 1
ATOM 687 O O . VAL A 1 90 ? 7.677 -6.962 -11.407 1.00 87.50 90 VAL A O 1
ATOM 690 N N . ALA A 1 91 ? 5.484 -6.922 -10.919 1.00 87.38 91 ALA A N 1
ATOM 691 C CA . ALA A 1 91 ? 5.016 -6.698 -12.286 1.00 87.38 91 ALA A CA 1
ATOM 692 C C . ALA A 1 91 ? 5.115 -5.237 -12.769 1.00 87.38 91 ALA A C 1
ATOM 694 O O . ALA A 1 91 ? 5.256 -5.006 -13.969 1.00 87.38 91 ALA A O 1
ATOM 695 N N . LEU A 1 92 ? 5.034 -4.240 -11.874 1.00 86.56 92 LEU A N 1
ATOM 696 C CA . LEU A 1 92 ? 5.082 -2.827 -12.274 1.00 86.56 92 LEU A CA 1
ATOM 697 C C . LEU A 1 92 ? 6.517 -2.332 -12.495 1.00 86.56 92 LEU A C 1
ATOM 699 O O . LEU A 1 92 ? 7.344 -2.559 -11.618 1.00 86.56 92 LEU A O 1
ATOM 703 N N . PRO A 1 93 ? 6.803 -1.555 -13.563 1.00 83.56 93 PRO A N 1
ATOM 704 C CA . PRO A 1 93 ? 8.113 -0.920 -13.779 1.00 83.56 93 PRO A CA 1
ATOM 705 C C . PRO A 1 93 ? 8.564 -0.126 -12.558 1.00 83.56 93 PRO A C 1
ATOM 707 O O . PRO A 1 93 ? 7.712 0.387 -11.832 1.00 83.56 93 PRO A O 1
ATOM 710 N N . SER A 1 94 ? 9.872 0.084 -12.371 1.00 79.38 94 SER A N 1
ATOM 711 C CA . SER A 1 94 ? 10.462 0.847 -11.256 1.00 79.38 94 SER A CA 1
ATOM 712 C C . SER A 1 94 ? 10.190 2.365 -11.330 1.00 79.38 94 SER A C 1
ATOM 714 O O . SER A 1 94 ? 11.092 3.191 -11.403 1.00 79.38 94 SER A O 1
ATOM 716 N N . SER A 1 95 ? 8.919 2.756 -11.320 1.00 83.62 95 SER A N 1
ATOM 717 C CA . SER A 1 95 ? 8.439 4.123 -11.152 1.00 83.62 95 SER A CA 1
ATOM 718 C C . SER A 1 95 ? 8.335 4.506 -9.674 1.00 83.62 95 SER A C 1
ATOM 720 O O . SER A 1 95 ? 7.632 3.849 -8.894 1.00 83.62 95 SER A O 1
ATOM 722 N N . VAL A 1 96 ? 8.967 5.623 -9.306 1.00 85.06 96 VAL A N 1
ATOM 723 C CA . VAL A 1 96 ? 8.868 6.228 -7.966 1.00 85.06 96 VAL A CA 1
ATOM 724 C C . VAL A 1 96 ? 7.406 6.456 -7.572 1.00 85.06 96 VAL A C 1
ATOM 726 O O . VAL A 1 96 ? 7.014 6.142 -6.452 1.00 85.06 96 VAL A O 1
ATOM 729 N N . ILE A 1 97 ? 6.573 6.909 -8.515 1.00 86.94 97 ILE A N 1
ATOM 730 C CA . ILE A 1 97 ? 5.148 7.187 -8.287 1.00 86.94 97 ILE A CA 1
ATOM 731 C C . ILE A 1 97 ? 4.406 5.915 -7.870 1.00 86.94 97 ILE A C 1
ATOM 733 O O . ILE A 1 97 ? 3.675 5.920 -6.882 1.00 86.94 97 ILE A O 1
ATOM 737 N N . ALA A 1 98 ? 4.628 4.806 -8.579 1.00 86.56 98 ALA A N 1
ATOM 738 C CA . ALA A 1 98 ? 4.004 3.534 -8.227 1.00 86.56 98 ALA A CA 1
ATOM 739 C C . ALA A 1 98 ? 4.480 3.030 -6.852 1.00 86.56 98 ALA A C 1
ATOM 741 O O . ALA A 1 98 ? 3.692 2.459 -6.108 1.00 86.56 98 ALA A O 1
ATOM 742 N N . GLY A 1 99 ? 5.744 3.273 -6.482 1.00 87.62 99 GLY A N 1
ATOM 743 C CA . GLY A 1 99 ? 6.258 2.946 -5.146 1.00 87.62 99 GLY A CA 1
ATOM 744 C C . GLY A 1 99 ? 5.583 3.752 -4.033 1.00 87.62 99 GLY A C 1
ATOM 745 O O . GLY A 1 99 ? 5.119 3.171 -3.054 1.00 87.62 99 GLY A O 1
ATOM 746 N N . ILE A 1 100 ? 5.455 5.070 -4.212 1.00 88.50 100 ILE A N 1
ATOM 747 C CA . ILE A 1 100 ? 4.736 5.946 -3.273 1.00 88.50 100 ILE A CA 1
ATOM 748 C C . ILE A 1 100 ? 3.284 5.482 -3.122 1.00 88.50 100 ILE A C 1
ATOM 750 O O . ILE A 1 100 ? 2.796 5.342 -2.003 1.00 88.50 100 ILE A O 1
ATOM 754 N N . LEU A 1 101 ? 2.608 5.185 -4.233 1.00 91.25 101 LEU A N 1
ATOM 755 C CA . LEU A 1 101 ? 1.225 4.717 -4.215 1.00 91.25 101 LEU A CA 1
ATOM 756 C C . LEU A 1 101 ? 1.072 3.390 -3.455 1.00 91.25 101 LEU A C 1
ATOM 758 O O . LEU A 1 101 ? 0.176 3.265 -2.625 1.00 91.25 101 LEU A O 1
ATOM 762 N N . MET A 1 102 ? 1.965 2.422 -3.681 1.00 90.56 102 MET A N 1
ATOM 763 C CA . MET A 1 102 ? 1.979 1.152 -2.944 1.00 90.56 102 MET A CA 1
ATOM 764 C C . MET A 1 102 ? 2.162 1.360 -1.435 1.00 90.56 102 MET A C 1
ATOM 766 O O . MET A 1 102 ? 1.454 0.732 -0.652 1.00 90.56 102 MET A O 1
ATOM 770 N N . LEU A 1 103 ? 3.073 2.252 -1.024 1.00 88.06 103 LEU A N 1
ATOM 771 C CA . LEU A 1 103 ? 3.302 2.569 0.391 1.00 88.06 103 LEU A CA 1
ATOM 772 C C . LEU A 1 103 ? 2.088 3.246 1.031 1.00 88.06 103 LEU A C 1
ATOM 774 O O . LEU A 1 103 ? 1.711 2.887 2.144 1.00 88.06 103 LEU A O 1
ATOM 778 N N . LEU A 1 104 ? 1.451 4.186 0.328 1.00 87.25 104 LEU A N 1
ATOM 779 C CA . LEU A 1 104 ? 0.229 4.837 0.801 1.00 87.25 104 LEU A CA 1
ATOM 780 C C . LEU A 1 104 ? -0.893 3.817 1.004 1.00 87.25 104 LEU A C 1
ATOM 782 O O . LEU A 1 104 ? -1.494 3.771 2.074 1.00 87.25 104 LEU A O 1
ATOM 786 N N . LEU A 1 105 ? -1.139 2.960 0.010 1.00 87.56 105 LEU A N 1
ATOM 787 C CA . LEU A 1 105 ? -2.161 1.917 0.096 1.00 87.56 105 LEU A CA 1
ATOM 788 C C . LEU A 1 105 ? -1.850 0.902 1.203 1.00 87.56 105 LEU A C 1
ATOM 790 O O . LEU A 1 105 ? -2.756 0.494 1.920 1.00 87.56 105 LEU A O 1
ATOM 794 N N . LEU A 1 106 ? -0.581 0.528 1.390 1.00 85.00 106 LEU A N 1
ATOM 795 C CA . LEU A 1 106 ? -0.145 -0.312 2.508 1.00 85.00 106 LEU A CA 1
ATOM 796 C C . LEU A 1 106 ? -0.383 0.342 3.866 1.00 85.00 106 LEU A C 1
ATOM 798 O O . LEU A 1 106 ? -0.840 -0.335 4.782 1.00 85.00 106 LEU A O 1
ATOM 802 N N . GLY A 1 107 ? -0.150 1.650 3.977 1.00 78.25 107 GLY A N 1
ATOM 803 C CA . GLY A 1 107 ? -0.534 2.422 5.152 1.00 78.25 107 GLY A CA 1
ATOM 804 C C . GLY A 1 107 ? -2.025 2.271 5.439 1.00 78.25 107 GLY A C 1
ATOM 805 O O . GLY A 1 107 ? -2.386 1.818 6.523 1.00 78.25 107 GLY A O 1
ATOM 806 N N . LEU A 1 108 ? -2.877 2.553 4.446 1.00 81.25 108 LEU A N 1
ATOM 807 C CA . LEU A 1 108 ? -4.343 2.478 4.548 1.00 81.25 108 LEU A CA 1
ATOM 808 C C . LEU A 1 108 ? -4.861 1.083 4.939 1.00 81.25 108 LEU A C 1
ATOM 810 O O . LEU A 1 108 ? -5.836 0.973 5.683 1.00 81.25 108 LEU A O 1
ATOM 814 N N . ASP A 1 109 ? -4.175 0.030 4.501 1.00 77.12 109 ASP A N 1
ATOM 815 C CA . ASP A 1 109 ? -4.542 -1.364 4.754 1.00 77.12 109 ASP A CA 1
ATOM 816 C C . ASP A 1 109 ? -4.360 -1.797 6.226 1.00 77.12 109 ASP A C 1
ATOM 818 O O . ASP A 1 109 ? -4.947 -2.778 6.688 1.00 77.12 109 ASP A O 1
ATOM 822 N N . THR A 1 110 ? -3.620 -1.023 7.030 1.00 70.44 110 THR A N 1
ATOM 823 C CA . THR A 1 110 ? -3.422 -1.276 8.469 1.00 70.44 110 THR A CA 1
ATOM 824 C C . THR A 1 110 ? -4.619 -0.823 9.319 1.00 70.44 110 THR A C 1
ATOM 826 O O . THR A 1 110 ? -4.485 -0.088 10.296 1.00 70.44 110 THR A O 1
ATOM 829 N N . GLY A 1 111 ? -5.832 -1.274 8.985 1.00 60.88 111 GLY A N 1
ATOM 830 C CA . GLY A 1 111 ? -7.083 -0.849 9.636 1.00 60.88 111 GLY A CA 1
ATOM 831 C C . GLY A 1 111 ? -7.091 -0.911 11.178 1.00 60.88 111 GLY A C 1
ATOM 832 O O . GLY A 1 111 ? -7.815 -0.148 11.813 1.00 60.88 111 GLY A O 1
ATOM 833 N N . ALA A 1 112 ? -6.262 -1.761 11.799 1.00 58.34 112 ALA A N 1
ATOM 834 C CA . ALA A 1 112 ? -6.080 -1.813 13.255 1.00 58.34 112 ALA A CA 1
ATOM 835 C C . ALA A 1 112 ? -5.237 -0.650 13.821 1.00 58.34 112 ALA A C 1
ATOM 837 O O . ALA A 1 112 ? -5.551 -0.148 14.897 1.00 58.34 112 ALA A O 1
ATOM 838 N N . ALA A 1 113 ? -4.203 -0.197 13.106 1.00 62.69 113 ALA A N 1
ATOM 839 C CA . ALA A 1 113 ? -3.351 0.912 13.537 1.00 62.69 113 ALA A CA 1
ATOM 840 C C . ALA A 1 113 ? -4.121 2.239 13.529 1.00 62.69 113 ALA A C 1
ATOM 842 O O . ALA A 1 113 ? -4.048 3.002 14.491 1.00 62.69 113 ALA A O 1
ATOM 843 N N . HIS A 1 114 ? -4.934 2.471 12.493 1.00 65.88 114 HIS A N 1
ATOM 844 C CA . HIS A 1 114 ? -5.823 3.634 12.436 1.00 65.88 114 HIS A CA 1
ATOM 845 C C . HIS A 1 114 ? -6.826 3.643 13.584 1.00 65.88 114 HIS A C 1
ATOM 847 O O . HIS A 1 114 ? -7.048 4.682 14.197 1.00 65.88 114 HIS A O 1
ATOM 853 N N . TRP A 1 115 ? -7.399 2.484 13.911 1.00 61.38 115 TRP A N 1
ATOM 854 C CA . TRP A 1 115 ? -8.348 2.387 15.012 1.00 61.38 115 TRP A CA 1
ATOM 855 C C . TRP A 1 115 ? -7.696 2.701 16.364 1.00 61.38 115 TRP A C 1
ATOM 857 O O . TRP A 1 115 ? -8.244 3.511 17.103 1.00 61.38 115 TRP A O 1
ATOM 867 N N . VAL A 1 116 ? -6.506 2.155 16.649 1.00 62.66 116 VAL A N 1
ATOM 868 C CA . VAL A 1 116 ? -5.739 2.475 17.871 1.00 62.66 116 VAL A CA 1
ATOM 869 C C . VAL A 1 116 ? -5.393 3.966 17.948 1.00 62.66 116 VAL A C 1
ATOM 871 O O . VAL A 1 116 ? -5.492 4.567 19.014 1.00 62.66 116 VAL A O 1
ATOM 874 N N . ALA A 1 117 ? -5.024 4.589 16.826 1.00 64.81 117 ALA A N 1
ATOM 875 C CA . ALA A 1 117 ? -4.754 6.025 16.785 1.00 64.81 117 ALA A CA 1
ATOM 876 C C . ALA A 1 117 ? -6.016 6.859 17.069 1.00 64.81 117 ALA A C 1
ATOM 878 O O . ALA A 1 117 ? -5.961 7.832 17.820 1.00 64.81 117 ALA A O 1
ATOM 879 N N . ILE A 1 118 ? -7.161 6.462 16.503 1.00 66.69 118 ILE A N 1
ATOM 880 C CA . ILE A 1 118 ? -8.449 7.134 16.704 1.00 66.69 118 ILE A CA 1
ATOM 881 C C . ILE A 1 118 ? -8.918 6.989 18.158 1.00 66.69 118 ILE A C 1
ATOM 883 O O . ILE A 1 118 ? -9.297 7.985 18.771 1.00 66.69 118 ILE A O 1
ATOM 887 N N . THR A 1 119 ? -8.877 5.785 18.736 1.00 64.88 119 THR A N 1
ATOM 888 C CA . THR A 1 119 ? -9.285 5.568 20.132 1.00 64.88 119 THR A CA 1
ATOM 889 C C . THR A 1 119 ? -8.372 6.302 21.108 1.00 64.88 119 THR A C 1
ATOM 891 O O . THR A 1 119 ? -8.883 6.974 22.001 1.00 64.88 119 THR A O 1
ATOM 894 N N . ALA A 1 120 ? -7.051 6.275 20.896 1.00 64.81 120 ALA A N 1
ATOM 895 C CA . ALA A 1 120 ? -6.108 7.053 21.696 1.00 64.81 120 ALA A CA 1
ATOM 896 C C . ALA A 1 120 ? -6.411 8.559 21.615 1.00 64.81 120 ALA A C 1
ATOM 898 O O . ALA A 1 120 ? -6.480 9.230 22.642 1.00 64.81 120 ALA A O 1
ATOM 899 N N . ALA A 1 121 ? -6.665 9.096 20.415 1.00 67.12 121 ALA A N 1
ATOM 900 C CA . ALA A 1 121 ? -7.016 10.505 20.237 1.00 67.12 121 ALA A CA 1
ATOM 901 C C . ALA A 1 121 ? -8.317 10.893 20.967 1.00 67.12 121 ALA A C 1
ATOM 903 O O . ALA A 1 121 ? -8.385 11.963 21.576 1.00 67.12 121 ALA A O 1
ATOM 904 N N . PHE A 1 122 ? -9.340 10.032 20.949 1.00 65.94 122 PHE A N 1
ATOM 905 C CA . PHE A 1 122 ? -10.579 10.257 21.700 1.00 65.94 122 PHE A CA 1
ATOM 906 C C . PHE A 1 122 ? -10.372 10.185 23.219 1.00 65.94 122 PHE A C 1
ATOM 908 O O . PHE A 1 122 ? -10.939 11.005 23.941 1.00 65.94 122 PHE A O 1
ATOM 915 N N . GLU A 1 123 ? -9.536 9.268 23.706 1.00 62.09 123 GLU A N 1
ATOM 916 C CA . GLU A 1 123 ? -9.237 9.132 25.134 1.00 62.09 123 GLU A CA 1
ATOM 917 C C . GLU A 1 123 ? -8.439 10.331 25.676 1.00 62.09 123 GLU A C 1
ATOM 919 O O . GLU A 1 123 ? -8.768 10.866 26.735 1.00 62.09 123 GLU A O 1
ATOM 924 N N . PHE A 1 124 ? -7.449 10.832 24.927 1.00 59.47 124 PHE A N 1
ATOM 925 C CA . PHE A 1 124 ? -6.728 12.058 25.294 1.00 59.47 124 PHE A CA 1
ATOM 926 C C . PHE A 1 124 ? -7.639 13.290 25.301 1.00 59.47 124 PHE A C 1
ATOM 928 O O . PHE A 1 124 ? -7.487 14.160 26.157 1.00 59.47 124 PHE A O 1
ATOM 935 N N . ARG A 1 125 ? -8.623 13.353 24.396 1.00 57.03 125 ARG A N 1
ATOM 936 C CA . ARG A 1 125 ? -9.608 14.441 24.374 1.00 57.03 125 ARG A CA 1
ATOM 937 C C . ARG A 1 125 ? -10.573 14.387 25.563 1.00 57.03 125 ARG A C 1
ATOM 939 O O . ARG A 1 125 ? -11.021 15.438 26.005 1.00 57.03 125 ARG A O 1
ATOM 946 N N . SER A 1 126 ? -10.885 13.200 26.092 1.00 54.62 126 SER A N 1
ATOM 947 C CA . SER A 1 126 ? -11.775 13.051 27.256 1.00 54.62 126 SER A CA 1
ATOM 948 C C . SER A 1 126 ? -11.082 13.313 28.599 1.00 54.62 126 SER A C 1
ATOM 950 O O . SER A 1 126 ? -11.769 13.513 29.594 1.00 54.62 126 SER A O 1
ATOM 952 N N . LYS A 1 127 ? -9.744 13.284 28.645 1.00 55.59 127 LYS A N 1
ATOM 953 C CA . LYS A 1 127 ? -8.933 13.511 29.857 1.00 55.59 127 LYS A CA 1
ATOM 954 C C . LYS A 1 127 ? -8.373 14.941 29.960 1.00 55.59 127 LYS A C 1
ATOM 956 O O . LYS A 1 127 ? -7.577 15.212 30.853 1.00 55.59 127 LYS A O 1
ATOM 961 N N . GLY A 1 128 ? -8.753 15.830 29.038 1.00 52.91 128 GLY A N 1
ATOM 962 C CA . GLY A 1 128 ? -8.156 17.158 28.849 1.00 52.91 128 GLY A CA 1
ATOM 963 C C . GLY A 1 128 ? -9.123 18.345 28.909 1.00 52.91 128 GLY A C 1
ATOM 964 O O . GLY A 1 128 ? -8.860 19.334 28.227 1.00 52.91 128 GLY A O 1
ATOM 965 N N . LEU A 1 129 ? -10.213 18.249 29.680 1.00 45.31 129 LEU A N 1
ATOM 966 C CA . LEU A 1 129 ? -11.059 19.359 30.151 1.00 45.31 129 LEU A CA 1
ATOM 967 C C . LEU A 1 129 ? -11.643 19.002 31.521 1.00 45.31 129 LEU A C 1
ATOM 969 O O . LEU A 1 129 ? -12.242 17.908 31.615 1.00 45.31 129 LEU A O 1
#

Sequence (129 aa):
MGCLLGVSALAAFLPVAIIGRPLHQSNADPTMDHALVGWTCLAIYAMAALTNFHLSFIRPWIHSRWGEGEYKFVSGIPVAHSLFLLVAIVALPSSVIAGILMLLLLGLDTGAAHWVAITAAFEFRSKGL